Protein AF-A0A7C5GWB3-F1 (afdb_monomer_lite)

Structure (mmCIF, N/CA/C/O backbone):
data_AF-A0A7C5GWB3-F1
#
_entry.id   AF-A0A7C5GWB3-F1
#
loop_
_atom_site.group_PDB
_atom_site.id
_atom_site.type_symbol
_atom_site.label_atom_id
_atom_site.label_alt_id
_atom_site.label_comp_id
_atom_site.label_asym_id
_atom_site.label_entity_id
_atom_site.label_seq_id
_atom_site.pdbx_PDB_ins_code
_atom_site.Cartn_x
_atom_site.Cartn_y
_atom_site.Cartn_z
_atom_site.occupancy
_atom_site.B_iso_or_equiv
_atom_site.auth_seq_id
_atom_site.auth_comp_id
_atom_site.auth_asym_id
_atom_site.auth_atom_id
_atom_site.pdbx_PDB_model_num
ATOM 1 N N . MET A 1 1 ? -1.979 -1.373 -36.677 1.00 34.28 1 MET A N 1
ATOM 2 C CA . MET A 1 1 ? -2.520 -2.738 -36.532 1.00 34.28 1 MET A CA 1
ATOM 3 C C . MET A 1 1 ? -3.359 -2.751 -35.275 1.00 34.28 1 MET A C 1
ATOM 5 O O . MET A 1 1 ? -2.899 -2.307 -34.234 1.00 34.28 1 MET A O 1
ATOM 9 N N . THR A 1 2 ? -4.620 -3.091 -35.471 1.00 42.00 2 THR A N 1
ATOM 10 C CA . THR A 1 2 ? -5.746 -3.051 -34.541 1.00 42.00 2 THR A CA 1
ATOM 11 C C . THR A 1 2 ? -5.564 -3.999 -33.364 1.00 42.00 2 THR A C 1
ATOM 13 O O . THR A 1 2 ? -5.246 -5.168 -33.561 1.00 42.00 2 THR A O 1
ATOM 16 N N . GLY A 1 3 ? -5.823 -3.502 -32.161 1.00 32.62 3 GLY A N 1
ATOM 17 C CA . GLY A 1 3 ? -5.864 -4.296 -30.945 1.00 32.62 3 GLY A CA 1
ATOM 18 C C . GLY A 1 3 ? -6.126 -3.367 -29.777 1.00 32.62 3 GLY A C 1
ATOM 19 O O . GLY A 1 3 ? -5.192 -2.806 -29.211 1.00 32.62 3 GLY A O 1
ATOM 20 N N . GLU A 1 4 ? -7.397 -3.163 -29.445 1.00 40.12 4 GLU A N 1
ATOM 21 C CA . GLU A 1 4 ? -7.792 -2.698 -28.120 1.00 40.12 4 GLU A CA 1
ATOM 22 C C . GLU A 1 4 ? -7.384 -3.776 -27.107 1.00 40.12 4 GLU A C 1
ATOM 24 O O . GLU A 1 4 ? -8.205 -4.533 -26.596 1.00 40.12 4 GLU A O 1
ATOM 29 N N . GLU A 1 5 ? -6.088 -3.893 -26.827 1.00 42.25 5 GLU A N 1
ATOM 30 C CA . GLU A 1 5 ? -5.617 -4.611 -25.653 1.00 42.25 5 GLU A CA 1
ATOM 31 C C . GLU A 1 5 ? -5.923 -3.707 -24.463 1.00 42.25 5 GLU A C 1
ATOM 33 O O . GLU A 1 5 ? -5.093 -2.929 -23.984 1.00 42.25 5 GLU A O 1
ATOM 38 N N . GLY A 1 6 ? -7.196 -3.745 -24.055 1.00 40.97 6 GLY A N 1
ATOM 39 C CA . GLY A 1 6 ? -7.686 -3.106 -22.849 1.00 40.97 6 GLY A CA 1
ATOM 40 C C . GLY A 1 6 ? -6.734 -3.404 -21.700 1.00 40.97 6 GLY A C 1
ATOM 41 O O . GLY A 1 6 ? -6.129 -4.475 -21.654 1.00 40.97 6 GLY A O 1
ATOM 42 N N . ILE A 1 7 ? -6.580 -2.429 -20.797 1.00 45.56 7 ILE A N 1
ATOM 43 C CA . ILE A 1 7 ? -5.765 -2.550 -19.586 1.00 45.56 7 ILE A CA 1
ATOM 44 C C . ILE A 1 7 ? -6.070 -3.920 -18.991 1.00 45.56 7 ILE A C 1
ATOM 46 O O . ILE A 1 7 ? -7.160 -4.125 -18.454 1.00 45.56 7 ILE A O 1
ATOM 50 N N . ARG A 1 8 ? -5.138 -4.868 -19.142 1.00 48.97 8 ARG A N 1
ATOM 51 C CA . ARG A 1 8 ? -5.251 -6.199 -18.562 1.00 48.97 8 ARG A CA 1
ATOM 52 C C . ARG A 1 8 ? -5.040 -5.981 -17.075 1.00 48.97 8 ARG A C 1
ATOM 54 O O . ARG A 1 8 ? -3.934 -6.135 -16.573 1.00 48.97 8 ARG A O 1
ATOM 61 N N . TRP A 1 9 ? -6.083 -5.485 -16.406 1.00 48.50 9 TRP A N 1
ATOM 62 C CA . TRP A 1 9 ? -6.173 -5.398 -14.962 1.00 48.50 9 TRP A CA 1
ATOM 63 C C . TRP A 1 9 ? -5.986 -6.821 -14.491 1.00 48.50 9 TRP A C 1
ATOM 65 O O . TRP A 1 9 ? -6.901 -7.643 -14.557 1.00 48.50 9 TRP A O 1
ATOM 75 N N . SER A 1 10 ? -4.749 -7.155 -14.140 1.00 54.41 10 SER A N 1
ATOM 76 C CA . SER A 1 10 ? -4.493 -8.472 -13.624 1.00 54.41 10 SER A CA 1
ATOM 77 C C . SER A 1 10 ? -5.260 -8.575 -12.320 1.00 54.41 10 SER A C 1
ATOM 79 O O . SER A 1 10 ? -5.262 -7.652 -11.496 1.00 54.41 10 SER A O 1
ATOM 81 N N . TYR A 1 11 ? -5.855 -9.741 -12.112 1.00 58.75 11 TYR A N 1
ATOM 82 C CA . TYR A 1 11 ? -6.334 -10.188 -10.813 1.00 58.75 11 TYR A CA 1
ATOM 83 C C . TYR A 1 11 ? -5.291 -9.958 -9.696 1.00 58.75 11 TYR A C 1
ATOM 85 O O . TYR A 1 11 ? -5.658 -9.900 -8.529 1.00 58.75 11 TYR A O 1
ATOM 93 N N . ASP A 1 12 ? -4.013 -9.754 -10.042 1.00 63.25 12 ASP A N 1
ATOM 94 C CA . ASP A 1 12 ? -2.917 -9.407 -9.135 1.00 63.25 12 ASP A CA 1
ATOM 95 C C . ASP A 1 12 ? -3.083 -8.062 -8.400 1.00 63.25 12 ASP A C 1
ATOM 97 O O . ASP A 1 12 ? -2.538 -7.912 -7.306 1.00 63.25 12 ASP A O 1
ATOM 101 N N . THR A 1 13 ? -3.828 -7.087 -8.940 1.00 75.7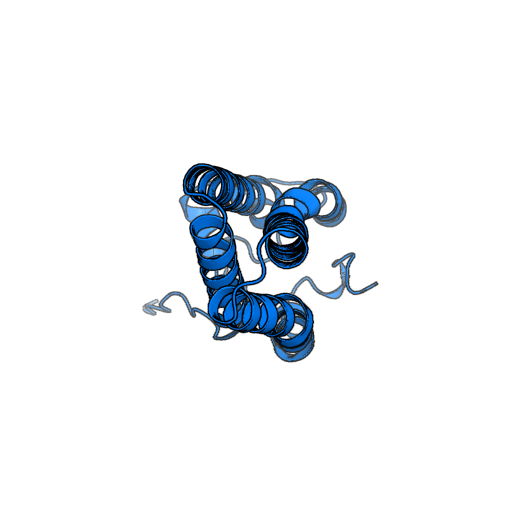5 13 THR A N 1
ATOM 102 C CA . THR A 1 13 ? -4.034 -5.783 -8.269 1.00 75.75 13 THR A CA 1
ATOM 103 C C . THR A 1 13 ? -5.218 -5.810 -7.294 1.00 75.75 13 THR A C 1
ATOM 105 O O . THR A 1 13 ? -5.291 -4.981 -6.386 1.00 75.75 13 THR A O 1
ATOM 108 N N . ILE A 1 14 ? -6.119 -6.793 -7.424 1.00 82.69 14 ILE A N 1
ATOM 109 C CA . ILE A 1 14 ? -7.326 -6.920 -6.590 1.00 82.69 14 ILE A CA 1
ATOM 110 C C . ILE A 1 14 ? -6.976 -7.070 -5.102 1.00 82.69 14 ILE A C 1
ATOM 112 O O . ILE A 1 14 ? -7.526 -6.306 -4.308 1.00 82.69 14 ILE A O 1
ATOM 116 N N . PRO A 1 15 ? -6.048 -7.963 -4.688 1.00 85.88 15 PRO A N 1
ATOM 117 C CA . PRO A 1 15 ? -5.672 -8.085 -3.284 1.00 85.88 15 PRO A CA 1
ATOM 118 C C . PRO A 1 15 ? -5.168 -6.768 -2.698 1.00 85.88 15 PRO A C 1
ATOM 120 O O . PRO A 1 15 ? -5.527 -6.426 -1.579 1.00 85.88 15 PRO A O 1
ATOM 123 N N . HIS A 1 16 ? -4.391 -5.999 -3.464 1.00 86.69 16 HIS A N 1
ATOM 124 C CA . HIS A 1 16 ? -3.860 -4.724 -2.993 1.00 86.69 16 HIS A CA 1
ATOM 125 C C . HIS A 1 16 ? -4.954 -3.662 -2.828 1.00 86.69 16 HIS A C 1
ATOM 127 O O . HIS A 1 16 ? -4.989 -2.990 -1.798 1.00 86.69 16 HIS A O 1
ATOM 133 N N . ILE A 1 17 ? -5.874 -3.543 -3.794 1.00 89.88 17 ILE A N 1
ATOM 134 C CA . ILE A 1 17 ? -7.039 -2.651 -3.671 1.00 89.88 17 ILE A CA 1
ATOM 135 C C . ILE A 1 17 ? -7.867 -3.045 -2.448 1.00 89.88 17 ILE A C 1
ATOM 137 O O . ILE A 1 17 ? -8.231 -2.184 -1.651 1.00 89.88 17 ILE A O 1
ATOM 141 N N . LEU A 1 18 ? -8.110 -4.343 -2.258 1.00 92.00 18 LEU A N 1
ATOM 142 C CA . LEU A 1 18 ? -8.850 -4.848 -1.108 1.00 92.00 18 LEU A CA 1
ATOM 143 C C . LEU A 1 18 ? -8.146 -4.510 0.214 1.00 92.00 18 LEU A C 1
ATOM 145 O O . LEU A 1 18 ? -8.806 -4.062 1.146 1.00 92.00 18 LEU A O 1
ATOM 149 N N . THR A 1 19 ? -6.818 -4.643 0.295 1.00 93.06 19 THR A N 1
ATOM 150 C CA . THR A 1 19 ? -6.039 -4.217 1.470 1.00 93.06 19 THR A CA 1
ATOM 151 C C . THR A 1 19 ? -6.203 -2.728 1.756 1.00 93.06 19 THR A C 1
ATOM 153 O O . THR A 1 19 ? -6.402 -2.359 2.910 1.00 93.06 19 THR A O 1
ATOM 156 N N . VAL A 1 20 ? -6.145 -1.873 0.732 1.00 93.75 20 VAL A N 1
ATOM 157 C CA . VAL A 1 20 ? -6.318 -0.421 0.892 1.00 93.75 20 VAL A CA 1
ATOM 158 C C . VAL A 1 20 ? -7.729 -0.087 1.373 1.00 93.75 20 VAL A C 1
ATOM 160 O O . VAL A 1 20 ? -7.883 0.720 2.285 1.00 93.75 20 VAL A O 1
ATOM 163 N N . LEU A 1 21 ? -8.758 -0.727 0.810 1.00 95.44 21 LEU A N 1
ATOM 164 C CA . LEU A 1 21 ? -10.145 -0.524 1.232 1.00 95.44 21 LEU A CA 1
ATOM 165 C C . LEU A 1 21 ? -10.368 -0.982 2.675 1.00 95.44 21 LEU A C 1
ATOM 167 O O . LEU A 1 21 ? -10.928 -0.234 3.469 1.00 95.44 21 LEU A O 1
ATOM 171 N N . LEU A 1 22 ? -9.882 -2.169 3.041 1.00 95.75 22 LEU A N 1
ATOM 172 C CA . LEU A 1 22 ? -9.967 -2.667 4.415 1.00 95.75 22 LEU A CA 1
ATOM 173 C C . LEU A 1 22 ? -9.203 -1.761 5.388 1.00 95.75 22 LEU A C 1
ATOM 175 O O . LEU A 1 22 ? -9.724 -1.430 6.449 1.00 95.75 22 LEU A O 1
ATOM 179 N N . GLY A 1 23 ? -8.009 -1.299 5.008 1.00 95.50 23 GLY A N 1
ATOM 180 C CA . GLY A 1 23 ? -7.241 -0.331 5.786 1.00 95.50 23 GLY A CA 1
ATOM 181 C C . GLY A 1 23 ? -8.007 0.976 5.990 1.00 95.50 23 GLY A C 1
ATOM 182 O O . GLY A 1 23 ? -8.066 1.484 7.104 1.00 95.50 23 GLY A O 1
ATOM 183 N N . LEU A 1 24 ? -8.668 1.485 4.949 1.00 96.38 24 LEU A N 1
ATOM 184 C CA . LEU A 1 24 ? -9.490 2.690 5.030 1.00 96.38 24 LEU A CA 1
ATOM 185 C C . LEU A 1 24 ? -10.671 2.513 5.995 1.00 96.38 24 LEU A C 1
ATOM 187 O O . LEU A 1 24 ? -10.912 3.390 6.821 1.00 96.38 24 LEU A O 1
ATOM 191 N N . VAL A 1 25 ? -11.359 1.368 5.935 1.00 96.31 25 VAL A N 1
ATOM 192 C CA . VAL A 1 25 ? -12.461 1.036 6.853 1.00 96.31 25 VAL A CA 1
ATOM 193 C C . VAL A 1 25 ? -11.963 0.983 8.299 1.00 96.31 25 VAL A C 1
ATOM 195 O O . VAL A 1 25 ? -12.554 1.636 9.154 1.00 96.31 25 VAL A O 1
ATOM 198 N N . VAL A 1 26 ? -10.847 0.293 8.572 1.00 95.62 26 VAL A N 1
ATOM 199 C CA . VAL A 1 26 ? -10.221 0.255 9.912 1.00 95.62 26 VAL A CA 1
ATOM 200 C C . VAL A 1 26 ? -9.946 1.669 10.430 1.00 95.62 26 VAL A C 1
ATOM 202 O O . VAL A 1 26 ? -10.259 1.986 11.576 1.00 95.62 26 VAL A O 1
ATOM 205 N N . MET A 1 27 ? -9.390 2.535 9.581 1.00 96.25 27 MET A N 1
ATOM 206 C CA . MET A 1 27 ? -9.034 3.902 9.962 1.00 96.25 27 MET A CA 1
ATOM 207 C C . MET A 1 27 ? -10.272 4.758 10.265 1.00 96.25 27 MET A C 1
ATOM 209 O O . MET A 1 27 ? -10.276 5.464 11.271 1.00 96.25 27 MET A O 1
ATOM 213 N N . PHE A 1 28 ? -11.335 4.662 9.457 1.00 95.81 28 PHE A N 1
ATOM 214 C CA . PHE A 1 28 ? -12.597 5.375 9.702 1.00 95.81 28 PHE A CA 1
ATOM 215 C C . PHE A 1 28 ? -13.338 4.879 10.943 1.00 95.81 28 PHE A C 1
ATOM 217 O O . PHE A 1 28 ? -13.888 5.695 11.678 1.00 95.81 28 PHE A O 1
ATOM 224 N N . MET A 1 29 ? -13.325 3.568 11.199 1.00 93.00 29 MET A N 1
ATOM 225 C CA . MET A 1 29 ? -13.916 2.993 12.411 1.00 93.00 29 MET A CA 1
ATOM 226 C C . MET A 1 29 ? -13.207 3.466 13.685 1.00 93.00 29 MET A C 1
ATOM 228 O O . MET A 1 29 ? -13.841 3.571 14.731 1.00 93.00 29 MET A O 1
ATOM 232 N N . GLY A 1 30 ? -11.907 3.768 13.606 1.00 90.12 30 GLY A N 1
ATOM 233 C CA . GLY A 1 30 ? -11.170 4.390 14.705 1.00 90.12 30 GLY A CA 1
ATOM 234 C C . GLY A 1 30 ? -11.523 5.869 14.884 1.00 90.12 30 GLY A C 1
ATOM 235 O O . GLY A 1 30 ? -11.907 6.293 15.976 1.00 90.12 30 GLY A O 1
ATOM 236 N N . HIS A 1 31 ? -11.363 6.669 13.823 1.00 92.75 31 HIS A N 1
ATOM 237 C CA . HIS A 1 31 ? -11.746 8.084 13.796 1.00 92.75 31 HIS A CA 1
ATOM 238 C C . HIS A 1 31 ? -11.762 8.634 12.362 1.00 92.75 31 HIS A C 1
ATOM 240 O O . HIS A 1 31 ? -10.877 8.337 11.559 1.00 92.75 31 HIS A O 1
ATOM 246 N N . GLU A 1 32 ? -12.676 9.553 12.055 1.00 92.69 32 GLU A N 1
ATOM 247 C CA . GLU A 1 32 ? -12.803 10.144 10.713 1.00 92.69 32 GLU A CA 1
ATOM 248 C C . GLU A 1 32 ? -11.519 10.839 10.229 1.00 92.69 32 GLU A C 1
ATOM 250 O O . GLU A 1 32 ? -11.101 10.659 9.084 1.00 92.69 32 GLU A O 1
ATOM 255 N N . LEU A 1 33 ? -10.839 11.573 11.122 1.00 93.31 33 LEU A N 1
ATOM 256 C CA . LEU A 1 33 ? -9.546 12.207 10.814 1.00 93.31 33 LEU A CA 1
ATOM 257 C C . LEU A 1 33 ? -8.472 11.193 10.395 1.00 93.31 33 LEU A C 1
ATOM 259 O O . LEU A 1 33 ? -7.678 11.488 9.503 1.00 93.31 33 LEU A O 1
ATOM 263 N N . TRP A 1 34 ? -8.451 9.998 10.999 1.00 92.62 34 TRP A N 1
ATOM 264 C CA . TRP A 1 34 ? -7.515 8.940 10.616 1.00 92.62 34 TRP A CA 1
ATOM 265 C C . TRP A 1 34 ? -7.841 8.394 9.226 1.00 92.62 34 TRP A C 1
ATOM 267 O O . TRP A 1 34 ? -6.927 8.208 8.423 1.00 92.62 34 TRP A O 1
ATOM 277 N N . GLY A 1 35 ? -9.124 8.205 8.907 1.00 93.44 35 GLY A N 1
ATOM 278 C CA . GLY A 1 35 ? -9.572 7.827 7.563 1.00 93.44 35 GLY A CA 1
ATOM 279 C C . GLY A 1 35 ? -9.173 8.853 6.496 1.00 93.44 35 GLY A C 1
ATOM 280 O O . GLY A 1 35 ? -8.584 8.494 5.472 1.00 93.44 35 GLY A O 1
ATOM 281 N N . ALA A 1 36 ? -9.408 10.141 6.760 1.00 94.94 36 ALA A N 1
ATOM 282 C CA . ALA A 1 36 ? -9.026 11.231 5.860 1.00 94.94 36 ALA A CA 1
ATOM 283 C C . ALA A 1 36 ? -7.502 11.321 5.664 1.00 94.94 36 ALA A C 1
ATOM 285 O O . ALA A 1 36 ? -7.020 11.391 4.531 1.00 94.94 36 ALA A O 1
ATOM 286 N N . PHE A 1 37 ? -6.732 11.248 6.755 1.00 95.19 37 PHE A N 1
ATOM 287 C CA . PHE A 1 37 ? -5.270 11.210 6.702 1.00 95.19 37 PHE A CA 1
ATOM 288 C C . PHE A 1 37 ? -4.764 10.013 5.888 1.00 95.19 37 PHE A C 1
ATOM 290 O O . PHE A 1 37 ? -3.899 10.166 5.025 1.00 95.19 37 PHE A O 1
ATOM 297 N N . TYR A 1 38 ? -5.336 8.828 6.108 1.00 94.88 38 TYR A N 1
ATOM 298 C CA . TYR A 1 38 ? -4.955 7.621 5.386 1.00 94.88 38 TYR A CA 1
ATOM 299 C C . TYR A 1 38 ? -5.207 7.735 3.879 1.00 94.88 38 TYR A C 1
ATOM 301 O O . TYR A 1 38 ? -4.336 7.368 3.091 1.00 94.88 38 TYR A O 1
ATOM 309 N N . MET A 1 39 ? -6.339 8.313 3.461 1.00 94.75 39 MET A N 1
ATOM 310 C CA . MET A 1 39 ? -6.607 8.592 2.043 1.00 94.75 39 MET A CA 1
ATOM 311 C C . MET A 1 39 ? -5.512 9.448 1.405 1.00 94.75 39 MET A C 1
ATOM 313 O O . MET A 1 39 ? -5.027 9.116 0.323 1.00 94.75 39 MET A O 1
ATOM 317 N N . LEU A 1 40 ? -5.081 10.517 2.082 1.00 94.50 40 LEU A N 1
ATOM 318 C CA . LEU A 1 40 ? -4.002 11.373 1.586 1.00 94.50 40 LEU A CA 1
ATOM 319 C C . LEU A 1 40 ? -2.687 10.599 1.457 1.00 94.50 40 LEU A C 1
ATOM 321 O O . LEU A 1 40 ? -1.994 10.732 0.447 1.00 94.50 40 LEU A O 1
ATOM 325 N N . VAL A 1 41 ? -2.366 9.746 2.435 1.00 93.62 41 VAL A N 1
ATOM 326 C CA . VAL A 1 41 ? -1.175 8.885 2.386 1.00 93.62 41 VAL A CA 1
ATOM 327 C C . VAL A 1 41 ? -1.245 7.898 1.221 1.00 93.62 41 VAL A C 1
ATOM 329 O O . VAL A 1 41 ? -0.249 7.708 0.521 1.00 93.62 41 VAL A O 1
ATOM 332 N N . VAL A 1 42 ? -2.405 7.287 0.973 1.00 93.44 42 VAL A N 1
ATOM 333 C CA . VAL A 1 42 ? -2.601 6.361 -0.149 1.00 93.44 42 VAL A CA 1
ATOM 334 C C . VAL A 1 42 ? -2.418 7.086 -1.479 1.00 93.44 42 VAL A C 1
ATOM 336 O O . VAL A 1 42 ? -1.599 6.657 -2.291 1.00 93.44 42 VAL A O 1
ATOM 339 N N . ILE A 1 43 ? -3.108 8.211 -1.683 1.00 93.19 43 ILE A N 1
ATOM 340 C CA . ILE A 1 43 ? -3.018 9.002 -2.919 1.00 93.19 43 ILE A CA 1
ATOM 341 C C . ILE A 1 43 ? -1.573 9.449 -3.152 1.00 93.19 43 ILE A C 1
ATOM 343 O O . ILE A 1 43 ? -1.012 9.209 -4.223 1.00 93.19 43 ILE A O 1
ATOM 347 N N . PHE A 1 44 ? -0.934 10.036 -2.139 1.00 93.31 44 PHE A N 1
ATOM 348 C CA . PHE A 1 44 ? 0.448 10.490 -2.246 1.00 93.31 44 PHE A CA 1
ATOM 349 C C . PHE A 1 44 ? 1.409 9.328 -2.517 1.00 93.31 44 PHE A C 1
ATOM 351 O O . PHE A 1 44 ? 2.263 9.427 -3.398 1.00 93.31 44 PHE A O 1
ATOM 358 N N . GLY A 1 45 ? 1.253 8.205 -1.812 1.00 91.56 45 GLY A N 1
ATOM 359 C CA . GLY A 1 45 ? 2.073 7.012 -2.003 1.00 91.56 45 GLY A CA 1
ATOM 360 C C . GLY A 1 45 ? 1.943 6.431 -3.411 1.00 91.56 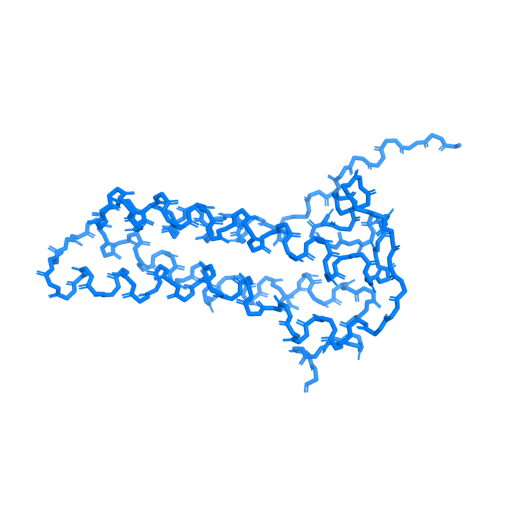45 GLY A C 1
ATOM 361 O O . GLY A 1 45 ? 2.958 6.110 -4.028 1.00 91.56 45 GLY A O 1
ATOM 362 N N . MET A 1 46 ? 0.727 6.385 -3.963 1.00 90.56 46 MET A N 1
ATOM 363 C CA . MET A 1 46 ? 0.472 5.920 -5.330 1.00 90.56 46 MET A CA 1
ATOM 364 C C . MET A 1 46 ? 1.061 6.863 -6.379 1.00 90.56 46 MET A C 1
ATOM 366 O O . MET A 1 46 ? 1.772 6.414 -7.278 1.00 90.56 46 MET A O 1
ATOM 370 N N . LEU A 1 47 ? 0.862 8.176 -6.236 1.00 91.44 47 LEU A N 1
ATOM 371 C CA . LEU A 1 47 ? 1.466 9.168 -7.132 1.00 91.44 47 LEU A CA 1
ATOM 372 C C . LEU A 1 47 ? 2.998 9.118 -7.075 1.00 91.44 47 LEU A C 1
ATOM 374 O O . LEU A 1 47 ? 3.675 9.186 -8.105 1.00 91.44 47 LEU A O 1
ATOM 378 N N . ARG A 1 48 ? 3.573 8.949 -5.879 1.00 90.38 48 ARG A N 1
ATOM 379 C CA . ARG A 1 48 ? 5.018 8.776 -5.683 1.00 90.38 48 ARG A CA 1
ATOM 380 C C . ARG A 1 48 ? 5.515 7.504 -6.370 1.00 90.38 48 ARG A C 1
ATOM 382 O O . ARG A 1 48 ? 6.529 7.547 -7.069 1.00 90.38 48 ARG A O 1
ATOM 389 N N . PHE A 1 49 ? 4.793 6.398 -6.212 1.00 89.31 49 PHE A N 1
ATOM 390 C CA . PHE A 1 49 ? 5.107 5.119 -6.839 1.00 89.31 49 PHE A CA 1
ATOM 391 C C . PHE A 1 49 ? 5.072 5.224 -8.372 1.00 89.31 49 PHE A C 1
ATOM 393 O O . PHE A 1 49 ? 6.039 4.854 -9.045 1.00 89.31 49 PHE A O 1
ATOM 400 N N . TRP A 1 50 ? 4.017 5.813 -8.937 1.00 89.88 50 TRP A N 1
ATOM 401 C CA . TRP A 1 50 ? 3.890 5.999 -10.383 1.00 89.88 50 TRP A CA 1
ATOM 402 C C . TRP A 1 50 ? 4.934 6.955 -10.953 1.00 89.88 50 TRP A C 1
ATOM 404 O O . TRP A 1 50 ? 5.518 6.647 -11.987 1.00 89.88 50 TRP A O 1
ATOM 414 N N . SER A 1 51 ? 5.218 8.072 -10.285 1.00 91.06 51 SER A N 1
ATOM 415 C CA . SER A 1 51 ? 6.163 9.089 -10.775 1.00 91.06 51 SER A CA 1
ATOM 416 C C . SER A 1 51 ? 7.637 8.707 -10.621 1.00 91.06 51 SER A C 1
ATOM 418 O O . SER A 1 51 ? 8.481 9.202 -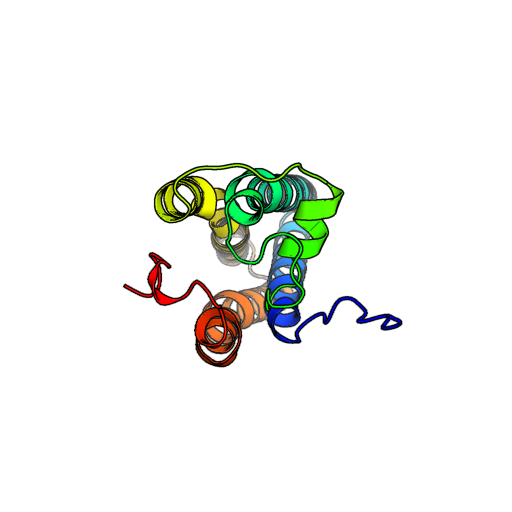11.373 1.00 91.06 51 SER A O 1
ATOM 420 N N . SER A 1 52 ? 7.979 7.870 -9.635 1.00 88.62 52 SER A N 1
ATOM 421 C CA . SER A 1 52 ? 9.380 7.611 -9.254 1.00 88.62 52 SER A CA 1
ATOM 422 C C . SER A 1 52 ? 9.860 6.198 -9.547 1.00 88.62 52 SER A C 1
ATOM 424 O O . SER A 1 52 ? 11.045 6.021 -9.830 1.00 88.62 52 SER A O 1
ATOM 426 N N . ILE A 1 53 ? 8.972 5.207 -9.447 1.00 87.12 53 ILE A N 1
ATOM 427 C CA . ILE A 1 53 ? 9.305 3.798 -9.671 1.00 87.12 53 ILE A CA 1
ATOM 428 C C . ILE A 1 53 ? 8.864 3.388 -11.073 1.00 87.12 53 ILE A C 1
ATOM 430 O O . ILE A 1 53 ? 9.686 2.926 -11.861 1.00 87.12 53 ILE A O 1
ATOM 434 N N . CYS A 1 54 ? 7.586 3.593 -11.409 1.00 87.00 54 CYS A N 1
ATOM 435 C CA . CYS A 1 54 ? 7.044 3.117 -12.684 1.00 87.00 54 CYS A CA 1
ATOM 436 C C . CYS A 1 54 ? 7.677 3.817 -13.897 1.00 87.00 54 CYS A C 1
ATOM 438 O O . CYS A 1 54 ? 7.921 3.154 -14.899 1.00 87.00 54 CYS A O 1
ATOM 440 N N . THR A 1 55 ? 8.029 5.105 -13.791 1.00 89.00 55 THR A N 1
ATOM 441 C CA . THR A 1 55 ? 8.711 5.868 -14.860 1.00 89.00 55 THR A CA 1
ATOM 442 C C . THR A 1 55 ? 10.096 5.339 -15.229 1.00 89.00 55 THR A C 1
ATOM 444 O O . THR A 1 55 ? 10.582 5.651 -16.311 1.00 89.00 55 THR A O 1
ATOM 447 N N . ARG A 1 56 ? 10.730 4.555 -14.347 1.00 87.88 56 ARG A N 1
ATOM 448 C CA . ARG A 1 56 ? 12.062 3.949 -14.537 1.00 87.88 56 ARG A CA 1
ATOM 449 C C . ARG A 1 56 ? 12.004 2.435 -14.747 1.00 87.88 56 ARG A C 1
ATOM 451 O O . ARG A 1 56 ? 13.037 1.780 -14.845 1.00 87.88 56 ARG A O 1
ATOM 458 N N . CYS A 1 57 ? 10.807 1.854 -14.751 1.00 85.00 57 CYS A N 1
ATOM 459 C CA . CYS A 1 57 ? 10.623 0.421 -14.936 1.00 85.00 57 CYS A CA 1
ATOM 460 C C . CYS A 1 57 ? 10.692 0.059 -16.425 1.00 85.00 57 CYS A C 1
ATOM 462 O O . CYS A 1 57 ? 10.179 0.792 -17.268 1.00 85.00 57 CYS A O 1
ATOM 464 N N . ARG A 1 58 ? 11.243 -1.116 -16.757 1.00 83.50 58 ARG A N 1
ATOM 465 C CA . ARG A 1 58 ? 11.260 -1.622 -18.145 1.00 83.50 58 ARG A CA 1
ATOM 466 C C . ARG A 1 58 ? 9.870 -1.897 -18.719 1.00 83.50 58 ARG A C 1
ATOM 468 O O . ARG A 1 58 ? 9.703 -1.885 -19.929 1.00 83.50 58 ARG A O 1
ATOM 475 N N . ALA A 1 59 ? 8.880 -2.127 -17.858 1.00 81.88 59 ALA A N 1
ATOM 476 C CA . ALA A 1 59 ? 7.486 -2.309 -18.259 1.00 81.88 59 ALA A CA 1
ATOM 477 C C . ALA A 1 59 ? 6.706 -0.978 -18.365 1.00 81.88 59 ALA A C 1
ATOM 479 O O . ALA A 1 59 ? 5.474 -0.989 -18.423 1.00 81.88 59 ALA A O 1
ATOM 480 N N . TYR A 1 60 ? 7.388 0.176 -18.359 1.00 83.62 60 TYR A N 1
ATOM 481 C CA . TYR A 1 60 ? 6.768 1.477 -18.621 1.00 83.62 60 TYR A CA 1
ATOM 482 C C . TYR A 1 60 ? 6.083 1.474 -19.993 1.00 83.62 60 TYR A C 1
ATOM 484 O O . TYR A 1 60 ? 6.641 0.966 -20.963 1.00 83.62 60 TYR A O 1
ATOM 492 N N . SER A 1 61 ? 4.866 2.020 -20.078 1.00 84.69 61 SER A N 1
ATOM 493 C CA . SER A 1 61 ? 4.028 2.029 -21.294 1.00 84.69 61 SER A CA 1
ATOM 494 C C . SER A 1 61 ? 3.705 0.651 -21.904 1.00 84.69 61 SER A C 1
ATOM 496 O O . SER A 1 61 ? 3.151 0.582 -22.995 1.00 84.69 61 SER A O 1
ATOM 498 N N . SER A 1 62 ? 4.000 -0.453 -21.203 1.00 80.19 62 SER A N 1
ATOM 499 C CA . SER A 1 62 ? 3.834 -1.813 -21.723 1.00 80.19 62 SER A CA 1
ATOM 500 C C . SER A 1 62 ? 2.701 -2.575 -21.016 1.00 80.19 62 SER A C 1
ATOM 502 O O . SER A 1 62 ? 2.617 -2.532 -19.782 1.00 80.19 62 SER A O 1
ATOM 504 N N . PRO A 1 63 ? 1.880 -3.357 -21.751 1.00 75.38 63 PRO A N 1
ATOM 505 C CA . PRO A 1 63 ? 0.892 -4.267 -21.161 1.00 75.38 63 PRO A CA 1
ATOM 506 C C . PRO A 1 63 ? 1.534 -5.470 -20.453 1.00 75.38 63 PRO A C 1
ATOM 508 O O . PRO A 1 63 ? 0.848 -6.222 -19.768 1.00 75.38 63 PRO A O 1
ATOM 511 N N . SER A 1 64 ? 2.857 -5.637 -20.563 1.00 75.19 64 SER A N 1
ATOM 512 C CA . SER A 1 64 ? 3.612 -6.657 -19.826 1.00 75.19 64 SER A CA 1
ATOM 513 C C . SER A 1 64 ? 3.680 -6.402 -18.315 1.00 75.19 64 SER A C 1
ATOM 515 O O . SER A 1 64 ? 4.110 -7.284 -17.574 1.00 75.19 64 SER A O 1
ATOM 517 N N . CYS A 1 65 ? 3.276 -5.216 -17.839 1.00 77.00 65 CYS A N 1
ATOM 518 C CA . CYS A 1 65 ? 3.216 -4.907 -16.415 1.00 77.00 65 CYS A CA 1
ATOM 519 C C . CYS A 1 65 ? 2.036 -5.646 -15.756 1.00 77.00 65 CYS A C 1
ATOM 521 O O . CYS A 1 65 ? 0.892 -5.267 -16.010 1.00 77.00 65 CYS A O 1
ATOM 523 N N . PRO A 1 66 ? 2.270 -6.609 -14.839 1.00 72.88 66 PRO A N 1
ATOM 524 C CA . PRO A 1 66 ? 1.186 -7.374 -14.215 1.00 72.88 66 PRO A CA 1
ATOM 525 C C . PRO A 1 66 ? 0.206 -6.478 -13.450 1.00 72.88 66 PRO A C 1
ATOM 527 O O . PRO A 1 66 ? -0.992 -6.707 -13.456 1.00 72.88 66 PRO A O 1
ATOM 530 N N . SER A 1 67 ? 0.698 -5.400 -12.836 1.00 75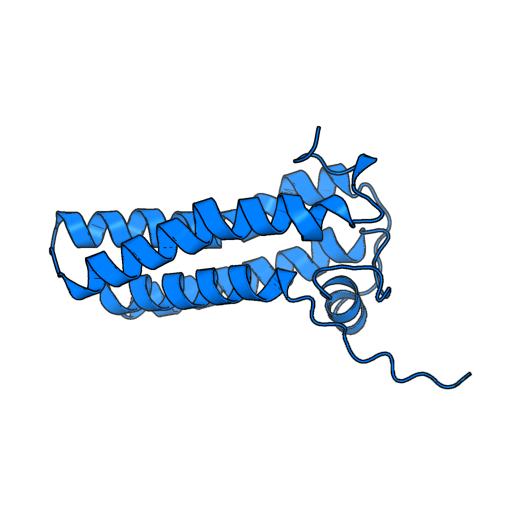.88 67 SER A N 1
ATOM 531 C CA . SER A 1 67 ? -0.148 -4.462 -12.082 1.00 75.88 67 SER A CA 1
ATOM 532 C C . SER A 1 67 ? -0.907 -3.449 -12.951 1.00 75.88 67 SER A C 1
ATOM 534 O O . SER A 1 67 ? -1.761 -2.730 -12.440 1.00 75.88 67 SER A O 1
ATOM 536 N N . GLY A 1 68 ? -0.565 -3.317 -14.238 1.00 78.81 68 GLY A N 1
ATOM 537 C CA . GLY A 1 68 ? -1.093 -2.269 -15.123 1.00 78.81 68 GLY A CA 1
ATOM 538 C C . GLY A 1 68 ? -0.587 -0.846 -14.823 1.00 78.81 68 GLY A C 1
ATOM 539 O O . GLY A 1 68 ? -0.791 0.068 -15.624 1.00 78.81 68 GLY A O 1
ATOM 540 N N . TYR A 1 69 ? 0.145 -0.636 -13.722 1.00 84.00 69 TYR A N 1
ATOM 541 C CA . TYR A 1 69 ? 0.640 0.684 -13.314 1.00 84.00 69 TYR A CA 1
ATOM 542 C C . TYR A 1 69 ? 1.638 1.311 -14.291 1.00 84.00 69 TYR A C 1
ATOM 544 O O . TYR A 1 69 ? 1.768 2.532 -14.319 1.00 84.00 69 TYR A O 1
ATOM 552 N N . GLY A 1 70 ? 2.307 0.509 -15.128 1.00 83.44 70 GLY A N 1
ATOM 553 C CA . GLY A 1 70 ? 3.194 1.014 -16.182 1.00 83.44 70 GLY A CA 1
ATOM 554 C C . GLY A 1 70 ? 2.456 1.844 -17.238 1.00 83.44 70 GLY A C 1
ATOM 555 O O . GLY A 1 70 ? 2.983 2.857 -17.692 1.00 83.44 70 GLY A O 1
ATOM 556 N N . ILE A 1 71 ? 1.218 1.466 -17.577 1.00 85.25 71 ILE A N 1
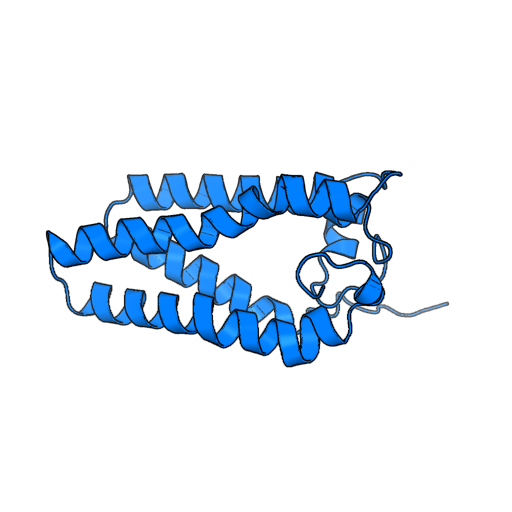ATOM 557 C CA . ILE A 1 71 ? 0.364 2.203 -18.522 1.00 85.25 71 ILE A CA 1
ATOM 558 C C . ILE A 1 71 ? -0.184 3.471 -17.860 1.00 85.25 71 ILE A C 1
ATOM 560 O O . ILE A 1 71 ? -0.164 4.542 -18.463 1.00 85.25 71 ILE A O 1
ATOM 564 N N . ILE A 1 72 ? -0.643 3.367 -16.607 1.00 85.44 72 ILE A N 1
ATOM 565 C CA . ILE A 1 72 ? -1.166 4.516 -15.848 1.00 85.44 72 ILE A CA 1
ATOM 566 C C . ILE A 1 72 ? -0.071 5.571 -15.657 1.00 85.44 72 ILE A C 1
ATOM 568 O O . ILE A 1 72 ? -0.285 6.746 -15.945 1.00 85.44 72 ILE A O 1
ATOM 572 N N . SER A 1 73 ? 1.123 5.144 -15.239 1.00 88.25 73 SER A N 1
ATOM 573 C CA . SER A 1 73 ? 2.291 6.016 -15.100 1.00 88.25 73 SER A CA 1
ATOM 574 C C . SER A 1 73 ? 2.635 6.705 -16.418 1.00 88.25 73 SER A C 1
ATOM 576 O O . SER A 1 73 ? 2.847 7.912 -16.406 1.00 88.25 73 SER A O 1
ATOM 578 N N . ALA A 1 74 ? 2.594 5.994 -17.550 1.00 88.38 74 ALA A N 1
ATOM 579 C CA . ALA A 1 74 ? 2.912 6.574 -18.853 1.00 88.38 74 ALA A CA 1
ATOM 580 C C . ALA A 1 74 ? 1.948 7.673 -19.318 1.00 88.38 74 ALA A C 1
ATOM 582 O O . ALA A 1 74 ? 2.346 8.561 -20.066 1.00 88.38 74 ALA A O 1
ATOM 583 N N . ARG A 1 75 ? 0.696 7.654 -18.848 1.00 88.38 75 ARG A N 1
ATOM 584 C CA . ARG A 1 75 ? -0.284 8.715 -19.135 1.00 88.38 75 ARG A CA 1
ATOM 585 C C . ARG A 1 75 ? -0.097 9.957 -18.265 1.00 88.38 75 ARG A C 1
ATOM 587 O O . ARG A 1 75 ? -0.488 11.042 -18.676 1.00 88.38 75 ARG A O 1
ATOM 594 N N . LEU A 1 76 ? 0.447 9.790 -17.061 1.00 89.00 76 LEU A N 1
ATOM 595 C CA . LEU A 1 76 ? 0.540 10.856 -16.057 1.00 89.00 76 LEU A CA 1
ATOM 596 C C . LEU A 1 76 ? 1.939 11.470 -15.958 1.00 89.00 76 LEU A C 1
ATOM 598 O O . LEU A 1 76 ? 2.076 12.624 -15.559 1.00 89.00 76 LEU A O 1
ATOM 602 N N . PHE A 1 77 ? 2.982 10.706 -16.284 1.00 91.56 77 PHE A N 1
ATOM 603 C CA . PHE A 1 77 ? 4.371 11.101 -16.094 1.00 91.56 77 PHE A CA 1
ATOM 604 C C . PHE A 1 77 ? 5.242 10.666 -17.280 1.00 91.56 77 PHE A C 1
ATOM 606 O O . PHE A 1 77 ? 5.106 9.535 -17.759 1.00 91.56 77 PHE A O 1
ATOM 613 N N . PRO A 1 78 ? 6.191 11.512 -17.720 1.00 89.31 78 PRO A N 1
ATOM 614 C CA . PRO A 1 78 ? 7.152 11.133 -18.748 1.00 89.31 78 PRO A CA 1
ATOM 615 C C . PRO A 1 78 ? 8.108 10.047 -18.238 1.00 89.31 78 PRO A C 1
ATOM 617 O O . PRO A 1 78 ? 8.419 9.984 -17.040 1.00 89.31 78 PRO A O 1
ATOM 620 N N . GLN A 1 79 ? 8.596 9.210 -19.155 1.00 90.56 79 GLN A N 1
ATOM 621 C CA . GLN A 1 79 ? 9.604 8.200 -18.844 1.00 90.56 79 GLN A CA 1
ATOM 622 C C . GLN A 1 79 ? 10.870 8.870 -18.310 1.00 90.56 79 GLN A C 1
ATOM 624 O O . GLN A 1 79 ? 11.257 9.951 -18.754 1.00 90.56 79 GLN A O 1
ATOM 629 N N . ARG A 1 80 ? 11.515 8.230 -17.335 1.00 88.19 80 ARG A N 1
ATOM 630 C CA . ARG A 1 80 ? 12.760 8.714 -16.746 1.00 88.19 80 ARG A CA 1
ATOM 631 C C . ARG A 1 80 ? 13.837 7.662 -16.889 1.00 88.19 80 ARG A C 1
ATOM 633 O O . ARG A 1 80 ? 13.615 6.491 -16.596 1.00 88.19 80 ARG A O 1
ATOM 640 N N . GLU A 1 81 ? 15.024 8.113 -17.250 1.00 81.88 81 GLU A N 1
ATOM 641 C CA . GLU A 1 81 ? 16.220 7.288 -17.200 1.00 81.88 81 GLU A CA 1
ATOM 642 C C . GLU A 1 81 ? 16.726 7.152 -15.753 1.00 81.88 81 GLU A C 1
ATOM 644 O O . GLU A 1 81 ? 16.402 7.950 -14.857 1.00 81.88 81 GLU A O 1
ATOM 649 N N . GLY A 1 82 ? 17.513 6.106 -15.512 1.00 79.12 82 GLY A N 1
ATOM 650 C CA . GLY A 1 82 ? 18.205 5.878 -14.248 1.00 79.12 82 GLY A CA 1
ATOM 651 C C . GLY A 1 82 ? 17.933 4.519 -13.610 1.00 79.12 82 GLY A C 1
ATOM 652 O O . GLY A 1 82 ? 17.152 3.705 -14.092 1.00 79.12 82 GLY A O 1
ATOM 653 N N . ASP A 1 83 ? 18.613 4.296 -12.489 1.00 83.94 83 ASP A N 1
ATOM 654 C CA . ASP A 1 83 ? 18.623 3.023 -11.775 1.00 83.94 83 ASP A CA 1
ATOM 655 C C . ASP A 1 83 ? 17.277 2.740 -11.081 1.00 83.94 83 ASP A C 1
ATOM 657 O O . ASP A 1 83 ? 16.891 3.399 -10.103 1.00 83.94 83 ASP A O 1
ATOM 661 N N . PHE A 1 84 ? 16.569 1.737 -11.605 1.00 83.75 84 PHE A N 1
ATOM 662 C CA . PHE A 1 84 ? 15.319 1.232 -11.050 1.00 83.75 84 PHE A CA 1
ATOM 663 C C . PHE A 1 84 ? 15.499 0.682 -9.632 1.00 83.75 84 PHE A C 1
ATOM 665 O O . PHE A 1 84 ? 14.671 0.988 -8.777 1.00 83.75 84 PHE A O 1
ATOM 672 N N . GLU A 1 85 ? 16.566 -0.072 -9.343 1.00 84.00 85 GLU A N 1
ATOM 673 C CA . GLU A 1 85 ? 16.780 -0.684 -8.027 1.00 84.00 85 GLU A CA 1
ATOM 674 C C . GLU A 1 85 ? 16.897 0.403 -6.955 1.00 84.00 85 GLU A C 1
ATOM 676 O O . GLU A 1 85 ? 16.198 0.376 -5.933 1.00 84.00 85 GLU A O 1
ATOM 681 N N . ARG A 1 86 ? 17.724 1.420 -7.219 1.00 85.19 86 ARG A N 1
ATOM 682 C CA . ARG A 1 86 ? 17.907 2.553 -6.305 1.00 85.19 86 ARG A CA 1
ATOM 683 C C . ARG A 1 86 ? 16.623 3.360 -6.130 1.00 85.19 86 ARG A C 1
ATOM 685 O O . ARG A 1 86 ? 16.289 3.761 -5.011 1.00 85.19 86 ARG A O 1
ATOM 692 N N . ALA A 1 87 ? 15.891 3.605 -7.218 1.00 85.81 87 ALA A N 1
ATOM 693 C CA . ALA A 1 87 ? 14.613 4.309 -7.170 1.00 85.81 87 ALA A CA 1
ATOM 694 C C . ALA A 1 87 ? 13.570 3.532 -6.359 1.00 85.81 87 ALA A C 1
ATOM 696 O O . ALA A 1 87 ? 12.856 4.114 -5.541 1.00 85.81 87 ALA A O 1
ATOM 697 N N . PHE A 1 88 ? 13.519 2.222 -6.553 1.00 85.69 88 PHE A N 1
ATOM 698 C CA . PHE A 1 88 ? 12.581 1.334 -5.903 1.00 85.69 88 PHE A CA 1
ATOM 699 C C . PHE A 1 88 ? 12.860 1.223 -4.398 1.00 85.69 88 PHE A C 1
ATOM 701 O O . PHE A 1 88 ? 11.962 1.503 -3.606 1.00 85.69 88 PHE A O 1
ATOM 708 N N . ARG A 1 89 ? 14.107 0.959 -3.975 1.00 85.56 89 ARG A N 1
ATOM 709 C CA . ARG A 1 89 ? 14.481 0.916 -2.544 1.00 85.56 89 ARG A CA 1
ATOM 710 C C . ARG A 1 89 ? 14.158 2.219 -1.811 1.00 85.56 89 ARG A C 1
ATOM 712 O O . ARG A 1 89 ? 13.687 2.190 -0.680 1.00 85.56 89 ARG A O 1
ATOM 719 N N . ARG A 1 90 ? 14.380 3.369 -2.456 1.00 86.75 90 ARG A N 1
ATOM 720 C CA . ARG A 1 90 ? 14.140 4.682 -1.838 1.00 86.75 90 ARG A CA 1
ATOM 721 C C . ARG A 1 90 ? 12.656 5.027 -1.699 1.00 86.75 90 ARG A C 1
ATOM 723 O O . ARG A 1 90 ? 12.299 5.759 -0.784 1.00 86.75 90 ARG A O 1
ATOM 730 N N . ASN A 1 91 ? 11.808 4.561 -2.616 1.00 87.06 91 ASN A N 1
ATOM 731 C CA . ASN A 1 91 ? 10.406 4.989 -2.688 1.00 87.06 91 ASN A CA 1
ATOM 732 C C . ASN A 1 91 ? 9.404 3.906 -2.279 1.00 87.06 91 ASN A C 1
ATOM 734 O O . ASN A 1 91 ? 8.237 4.234 -2.082 1.00 87.06 91 ASN A O 1
ATOM 738 N N . ILE A 1 92 ? 9.826 2.649 -2.099 1.00 84.38 92 ILE A N 1
ATOM 739 C CA . ILE A 1 92 ? 8.916 1.594 -1.642 1.00 84.38 92 ILE A CA 1
ATOM 740 C C . ILE A 1 92 ? 8.306 1.920 -0.278 1.00 84.38 92 ILE A C 1
ATOM 742 O O . ILE A 1 92 ? 7.136 1.628 -0.055 1.00 84.38 92 ILE A O 1
ATOM 746 N N . ILE A 1 93 ? 9.050 2.613 0.590 1.00 86.88 93 ILE A N 1
ATOM 747 C CA . ILE A 1 93 ? 8.571 3.035 1.911 1.00 86.88 93 ILE A CA 1
ATOM 748 C C . ILE A 1 93 ? 7.232 3.778 1.796 1.00 86.88 93 ILE A C 1
ATOM 750 O O . ILE A 1 93 ? 6.341 3.543 2.604 1.00 86.88 93 ILE A O 1
ATOM 754 N N . SER A 1 94 ? 7.039 4.603 0.760 1.00 85.81 94 SER A N 1
ATOM 755 C CA . SER A 1 94 ? 5.782 5.332 0.543 1.00 85.81 94 SER A CA 1
ATOM 756 C C . SER A 1 94 ? 4.573 4.414 0.336 1.00 85.81 94 SER A C 1
ATOM 758 O O . SER A 1 94 ? 3.473 4.771 0.744 1.00 85.81 94 SER A O 1
ATOM 760 N N . VAL A 1 95 ? 4.769 3.237 -0.263 1.00 85.50 95 VAL A N 1
ATOM 761 C CA . VAL A 1 95 ? 3.714 2.226 -0.421 1.00 85.50 95 VAL A CA 1
ATOM 762 C C . VAL A 1 95 ? 3.598 1.371 0.839 1.00 85.50 95 VAL A C 1
ATOM 764 O O . VAL A 1 95 ? 2.492 1.112 1.297 1.00 85.50 95 VAL A O 1
ATOM 767 N N . SER A 1 96 ? 4.719 0.997 1.463 1.00 86.81 96 SER A N 1
ATOM 768 C CA . SER A 1 96 ? 4.720 0.219 2.709 1.00 86.81 96 SER A CA 1
ATOM 769 C C . SER A 1 96 ? 3.976 0.926 3.847 1.00 86.81 96 SER A C 1
ATOM 771 O O . SER A 1 96 ? 3.281 0.277 4.628 1.00 86.81 96 SER A O 1
ATOM 773 N N . LEU A 1 97 ? 4.064 2.259 3.931 1.00 90.50 97 LEU A N 1
ATOM 774 C CA . LEU A 1 97 ? 3.328 3.053 4.922 1.00 90.50 97 LEU A CA 1
ATOM 775 C C . LEU A 1 97 ? 1.812 2.841 4.843 1.00 90.50 97 LEU A C 1
ATOM 777 O O . LEU A 1 97 ? 1.145 2.854 5.874 1.00 90.50 97 LEU A O 1
ATOM 781 N N . GLN A 1 98 ? 1.274 2.568 3.652 1.00 90.62 98 GLN A N 1
ATOM 782 C CA . GLN A 1 98 ? -0.152 2.296 3.469 1.00 90.62 98 GLN A CA 1
ATOM 783 C C . GLN A 1 98 ? -0.601 1.016 4.192 1.00 90.62 98 GLN A C 1
ATOM 785 O O . GLN A 1 98 ? -1.793 0.827 4.407 1.00 90.62 98 GLN A O 1
ATOM 790 N N . TRP A 1 99 ? 0.326 0.126 4.553 1.00 90.44 99 TRP A N 1
ATOM 791 C CA . TRP A 1 99 ? 0.024 -1.127 5.246 1.00 90.44 99 TRP A CA 1
ATOM 792 C C . TRP A 1 99 ? 0.316 -1.005 6.740 1.00 90.44 99 TRP A C 1
ATOM 794 O O . TRP A 1 99 ? -0.472 -1.444 7.571 1.00 90.44 99 TRP A O 1
ATOM 804 N N . PHE A 1 100 ? 1.431 -0.370 7.099 1.00 93.88 100 PHE A N 1
ATOM 805 C CA . PHE A 1 100 ? 1.818 -0.237 8.502 1.00 93.88 100 PHE A CA 1
ATOM 806 C C . PHE A 1 100 ? 0.951 0.761 9.273 1.00 93.88 100 PHE A C 1
ATOM 808 O O . PHE A 1 100 ? 0.703 0.542 10.455 1.00 93.88 100 PHE A O 1
ATOM 815 N N . ILE A 1 101 ? 0.448 1.821 8.630 1.00 94.75 101 ILE A N 1
ATOM 816 C CA . ILE A 1 101 ? -0.400 2.808 9.313 1.00 94.75 101 ILE A CA 1
ATOM 817 C C . ILE A 1 101 ? -1.711 2.168 9.815 1.00 94.75 101 ILE A C 1
ATOM 819 O O . ILE A 1 101 ? -1.933 2.214 11.027 1.00 94.75 101 ILE A O 1
ATOM 823 N N . PRO A 1 102 ? -2.543 1.508 8.977 1.00 94.88 102 PRO A N 1
ATOM 824 C CA . PRO A 1 102 ? -3.753 0.846 9.471 1.00 94.88 102 PRO A CA 1
ATOM 825 C C . PRO A 1 102 ? -3.456 -0.293 10.445 1.00 94.88 102 PRO A C 1
ATOM 827 O O . PRO A 1 102 ? -4.243 -0.533 11.356 1.00 94.88 102 PRO A O 1
ATOM 830 N N . LEU A 1 103 ? -2.307 -0.967 10.300 1.00 96.12 103 LEU A N 1
ATOM 831 C CA . LEU A 1 103 ? -1.884 -2.014 11.228 1.00 96.12 103 LEU A CA 1
ATOM 832 C C . LEU A 1 103 ? -1.686 -1.468 12.651 1.00 96.12 103 LEU A C 1
ATOM 834 O O . LEU A 1 103 ? -2.223 -2.039 13.600 1.00 96.12 103 LEU A O 1
ATOM 838 N N . ILE A 1 104 ? -0.924 -0.378 12.789 1.00 96.31 104 ILE A N 1
ATOM 839 C CA . ILE A 1 104 ? -0.591 0.232 14.085 1.00 96.31 104 ILE A CA 1
ATOM 840 C C . ILE A 1 104 ? -1.824 0.908 14.685 1.00 96.31 104 ILE A C 1
ATOM 842 O O . ILE A 1 104 ? -2.141 0.687 15.852 1.00 96.31 104 ILE A O 1
ATOM 846 N N . VAL A 1 105 ? -2.537 1.706 13.887 1.00 95.06 105 VAL A N 1
ATOM 847 C CA . VAL A 1 105 ? -3.714 2.448 14.355 1.00 95.06 105 VAL A CA 1
ATOM 848 C C . VAL A 1 105 ? -4.848 1.488 14.719 1.00 95.06 105 VAL A C 1
ATOM 850 O O . VAL A 1 105 ? -5.429 1.621 15.791 1.00 95.06 105 VAL A O 1
ATOM 853 N N . GLY A 1 106 ? -5.116 0.471 13.896 1.00 94.56 106 GLY A N 1
ATOM 854 C CA . GLY A 1 106 ? -6.122 -0.549 14.196 1.00 94.56 106 GLY A CA 1
ATOM 855 C C . GLY A 1 106 ? -5.814 -1.334 15.475 1.00 94.56 106 GLY A C 1
ATOM 856 O O . GLY A 1 106 ? -6.702 -1.508 16.307 1.00 94.56 106 GLY A O 1
ATOM 857 N N . ALA A 1 107 ? -4.551 -1.729 15.687 1.00 95.62 107 ALA A N 1
ATOM 858 C CA . ALA A 1 107 ? -4.130 -2.379 16.931 1.00 95.62 107 ALA A CA 1
ATOM 859 C C . ALA A 1 107 ? -4.327 -1.467 18.149 1.00 95.62 107 ALA A C 1
ATOM 861 O O . ALA A 1 107 ? -4.858 -1.906 19.166 1.00 95.62 107 ALA A O 1
ATOM 862 N N . PHE A 1 108 ? -3.938 -0.192 18.037 1.00 96.25 108 PHE A N 1
ATOM 863 C CA . PHE A 1 108 ? -4.135 0.797 19.093 1.00 96.25 108 PHE A CA 1
ATOM 864 C C . PHE A 1 108 ? -5.619 0.909 19.471 1.00 96.25 108 PHE A C 1
ATOM 866 O O . PHE A 1 108 ? -5.968 0.751 20.639 1.00 96.25 108 PHE A O 1
ATOM 873 N N . TYR A 1 109 ? -6.514 1.090 18.496 1.00 94.38 109 TYR A N 1
ATOM 874 C CA . TYR A 1 109 ? -7.949 1.179 18.778 1.00 94.38 109 TYR A CA 1
ATOM 875 C C . TYR A 1 109 ? -8.518 -0.100 19.393 1.00 94.38 109 TYR A C 1
ATOM 877 O O . TYR A 1 109 ? -9.297 0.002 20.332 1.00 94.38 109 TYR A O 1
ATOM 885 N N . LEU A 1 110 ? -8.091 -1.285 18.953 1.00 95.31 110 LEU A N 1
ATOM 886 C CA . LEU A 1 110 ? -8.545 -2.546 19.549 1.00 95.31 110 LEU A CA 1
ATOM 887 C C . LEU A 1 110 ? -8.117 -2.721 21.010 1.00 95.31 110 LEU A C 1
ATOM 889 O O . LEU A 1 110 ? -8.877 -3.284 21.795 1.00 95.31 110 LEU A O 1
ATOM 893 N N . VAL A 1 111 ? -6.932 -2.231 21.385 1.00 96.25 111 VAL A N 1
ATOM 894 C CA . VAL A 1 111 ? -6.431 -2.298 22.768 1.00 96.25 111 VAL A CA 1
ATOM 895 C C . VAL A 1 111 ? -7.201 -1.350 23.687 1.00 96.25 111 VAL A C 1
ATOM 897 O O . VAL A 1 111 ? -7.544 -1.727 24.805 1.00 96.25 111 VAL A O 1
ATOM 900 N N . PHE A 1 112 ? -7.485 -0.127 23.233 1.00 94.12 112 PHE A N 1
ATOM 901 C CA . PHE A 1 112 ? -8.122 0.893 24.075 1.00 94.12 112 PHE A CA 1
ATOM 902 C C . PHE A 1 112 ? -9.653 0.895 23.998 1.00 94.12 112 PHE A C 1
ATOM 904 O O . PHE A 1 112 ? -10.314 1.359 24.926 1.00 94.12 112 PHE A O 1
ATOM 911 N N . ARG A 1 113 ? -10.230 0.418 22.893 1.00 92.06 113 ARG A N 1
ATOM 912 C CA . ARG A 1 113 ? -11.672 0.413 22.611 1.00 92.06 113 ARG A CA 1
ATOM 913 C C . ARG A 1 113 ? -12.032 -0.831 21.806 1.00 92.06 113 ARG A C 1
ATOM 915 O O . ARG A 1 113 ? -12.277 -0.762 20.603 1.00 92.06 113 ARG A O 1
ATOM 922 N N . PHE A 1 114 ? -12.044 -1.972 22.487 1.00 92.69 114 PHE A N 1
ATOM 923 C CA . PHE A 1 114 ? -12.360 -3.242 21.852 1.00 92.69 114 PHE A CA 1
ATOM 924 C C . PHE A 1 114 ? -13.759 -3.213 21.223 1.00 92.69 114 PHE A C 1
ATOM 926 O O . PHE A 1 114 ? -14.756 -2.972 21.903 1.00 92.69 114 PHE A O 1
ATOM 933 N N . ASP A 1 115 ? -13.813 -3.494 19.925 1.00 94.19 115 ASP A N 1
ATOM 934 C CA . ASP A 1 115 ? -15.038 -3.620 19.150 1.00 94.19 115 ASP A CA 1
ATOM 935 C C . ASP A 1 115 ? -14.941 -4.867 18.266 1.00 94.19 115 ASP A C 1
ATOM 937 O O . ASP A 1 115 ? -13.920 -5.123 17.620 1.00 94.19 115 ASP A O 1
ATOM 941 N N . THR A 1 116 ? -16.002 -5.674 18.261 1.00 95.75 116 THR A N 1
ATOM 942 C CA . THR A 1 116 ? -15.981 -6.983 17.588 1.00 95.75 116 THR A CA 1
ATOM 943 C C . THR A 1 116 ? -15.968 -6.825 16.069 1.00 95.75 116 THR A C 1
ATOM 945 O O . THR A 1 116 ? -15.308 -7.600 15.373 1.00 95.75 116 THR A O 1
ATOM 948 N N . LEU A 1 117 ? -16.653 -5.805 15.543 1.00 96.31 117 LEU A N 1
ATOM 949 C CA . LEU A 1 117 ? -16.654 -5.517 14.112 1.00 96.31 117 LEU A CA 1
ATOM 950 C C . LEU A 1 117 ? -15.282 -4.994 13.668 1.00 96.31 117 LEU A C 1
ATOM 952 O O . LEU A 1 117 ? -14.745 -5.480 12.673 1.00 96.31 117 LEU A O 1
ATOM 956 N N . LEU A 1 118 ? -14.675 -4.082 14.433 1.00 94.38 118 LEU A N 1
ATOM 957 C CA . LEU A 1 118 ? -13.323 -3.581 14.195 1.00 94.38 118 LEU A CA 1
ATOM 958 C C . LEU A 1 118 ? -12.321 -4.731 14.206 1.00 94.38 118 LEU A C 1
ATOM 960 O O . LEU A 1 118 ? -11.466 -4.788 13.328 1.00 94.38 118 LEU A O 1
ATOM 964 N N . LEU A 1 119 ? -12.445 -5.671 15.149 1.00 96.50 119 LEU A N 1
ATOM 965 C CA . LEU A 1 119 ? -11.581 -6.846 15.205 1.00 96.50 119 LEU A CA 1
ATOM 966 C C . LEU A 1 119 ? -11.728 -7.692 13.939 1.00 96.50 119 LEU A C 1
ATOM 968 O O . LEU A 1 119 ? -10.723 -8.058 13.334 1.00 96.50 119 LEU A O 1
ATOM 972 N N . ALA A 1 120 ? -12.960 -7.980 13.513 1.00 97.38 120 ALA A N 1
ATOM 973 C CA . ALA A 1 120 ? -13.212 -8.774 12.314 1.00 97.38 120 ALA A CA 1
ATOM 974 C C . ALA A 1 120 ? -12.620 -8.114 11.054 1.00 97.38 120 ALA A C 1
ATOM 976 O O . ALA A 1 120 ? -11.913 -8.772 10.286 1.00 97.38 120 ALA A O 1
ATOM 977 N N . VAL A 1 121 ? -12.844 -6.808 10.866 1.00 96.44 121 VAL A N 1
ATOM 978 C CA . VAL A 1 121 ? -12.296 -6.056 9.725 1.00 96.44 121 VAL A CA 1
ATOM 979 C C . VAL A 1 121 ? -10.772 -5.955 9.813 1.00 96.44 121 VAL A C 1
ATOM 981 O O . VAL A 1 121 ? -10.087 -6.137 8.807 1.00 96.44 121 VAL A O 1
ATOM 984 N N . TYR A 1 122 ? -10.220 -5.716 11.002 1.00 96.38 122 TYR A N 1
ATOM 985 C CA . TYR A 1 122 ? -8.779 -5.652 11.232 1.00 96.38 122 TYR A CA 1
ATOM 986 C C . TYR A 1 122 ? -8.091 -6.986 10.927 1.00 96.38 122 TYR A C 1
ATOM 988 O O . TYR A 1 122 ? -7.073 -7.014 10.239 1.00 96.38 122 TYR A O 1
ATOM 996 N N . LEU A 1 123 ? -8.662 -8.110 11.365 1.00 97.00 123 LEU A N 1
ATOM 997 C CA . LEU A 1 123 ? -8.141 -9.436 11.035 1.00 97.00 123 LEU A CA 1
ATOM 998 C C . LEU A 1 123 ? -8.213 -9.704 9.529 1.00 97.00 123 LEU A C 1
ATOM 1000 O O . LEU A 1 123 ? -7.236 -10.186 8.955 1.00 97.00 123 LEU A O 1
ATOM 1004 N N . ALA A 1 124 ? -9.315 -9.337 8.868 1.00 96.50 124 ALA A N 1
ATOM 1005 C CA . ALA A 1 124 ? -9.417 -9.426 7.413 1.00 96.50 124 ALA A CA 1
ATOM 1006 C C . ALA A 1 124 ? -8.337 -8.578 6.720 1.00 96.50 124 ALA A C 1
ATOM 1008 O O . ALA A 1 124 ? -7.672 -9.060 5.804 1.00 96.50 124 ALA A O 1
ATOM 1009 N N . PHE A 1 125 ? -8.100 -7.348 7.190 1.00 96.19 125 PHE A N 1
ATOM 1010 C CA . PHE A 1 125 ? -7.022 -6.484 6.710 1.00 96.19 125 PHE A CA 1
ATOM 1011 C C . PHE A 1 125 ? -5.650 -7.153 6.860 1.00 96.19 125 PHE A C 1
ATOM 1013 O O . PHE A 1 125 ? -4.888 -7.200 5.894 1.00 96.19 125 PHE A O 1
ATOM 1020 N N . VAL A 1 126 ? -5.344 -7.706 8.038 1.00 95.88 126 VAL A N 1
ATOM 1021 C CA . VAL A 1 126 ? -4.062 -8.369 8.312 1.00 95.88 126 VAL A CA 1
ATOM 1022 C C . VAL A 1 126 ? -3.872 -9.583 7.404 1.00 95.88 126 VAL A C 1
ATOM 1024 O O . VAL A 1 126 ? -2.825 -9.719 6.772 1.00 95.88 126 VAL A O 1
ATOM 1027 N N . VAL A 1 127 ? -4.884 -10.442 7.282 1.00 95.56 127 VAL A N 1
ATOM 1028 C CA . VAL A 1 127 ? -4.818 -11.638 6.430 1.00 95.56 127 VAL A CA 1
ATOM 1029 C C . VAL A 1 127 ? -4.647 -11.247 4.964 1.00 95.56 127 VAL A C 1
ATOM 1031 O O . VAL A 1 127 ? -3.740 -11.740 4.293 1.00 95.56 127 VAL A O 1
ATOM 1034 N N . VAL A 1 128 ? -5.467 -10.332 4.448 1.00 93.38 128 VAL A N 1
ATOM 1035 C CA . VAL A 1 128 ? -5.375 -9.934 3.039 1.00 93.38 128 VAL A CA 1
ATOM 1036 C C . VAL A 1 128 ? -4.045 -9.229 2.770 1.00 93.38 128 VAL A C 1
ATOM 1038 O O . VAL A 1 128 ? -3.324 -9.614 1.852 1.00 93.38 128 VAL A O 1
ATOM 1041 N N . GLY A 1 129 ? -3.681 -8.242 3.588 1.00 89.38 129 GLY A N 1
ATOM 1042 C CA . GLY A 1 129 ? -2.480 -7.431 3.404 1.00 89.38 129 GLY A CA 1
ATOM 1043 C C . GLY A 1 129 ? -1.178 -8.204 3.587 1.00 89.38 129 GLY A C 1
ATOM 1044 O O . GLY A 1 129 ? -0.285 -8.084 2.759 1.00 89.38 129 GLY A O 1
ATOM 1045 N N . PHE A 1 130 ? -1.057 -9.030 4.626 1.00 91.00 130 PHE A N 1
ATOM 1046 C CA . PHE A 1 130 ? 0.220 -9.659 4.989 1.00 91.00 130 PHE A CA 1
ATOM 1047 C C . PHE A 1 130 ? 0.329 -11.134 4.592 1.00 91.00 130 PHE A C 1
ATOM 1049 O O . PHE A 1 130 ? 1.436 -11.670 4.584 1.00 91.00 130 PHE A O 1
ATOM 1056 N N . VAL A 1 131 ? -0.774 -11.789 4.212 1.00 91.31 131 VAL A N 1
ATOM 1057 C CA . VAL A 1 131 ? -0.760 -13.186 3.745 1.00 91.31 131 VAL A CA 1
ATOM 1058 C C . VAL A 1 131 ? -1.135 -13.272 2.268 1.00 91.31 131 VAL A C 1
ATOM 1060 O O . VAL A 1 131 ? -0.341 -13.765 1.464 1.00 91.31 131 VAL A O 1
ATOM 1063 N N . VAL A 1 132 ? -2.304 -12.751 1.882 1.00 88.62 132 VAL A N 1
ATOM 1064 C CA . VAL A 1 132 ? -2.823 -12.902 0.511 1.00 88.62 132 VAL A CA 1
ATOM 1065 C C . VAL A 1 132 ? -2.011 -12.088 -0.492 1.00 88.62 132 VAL A C 1
ATOM 1067 O O . VAL A 1 132 ? -1.614 -12.639 -1.517 1.00 88.62 132 VAL A O 1
ATOM 1070 N N . VAL A 1 133 ? -1.717 -10.810 -0.220 1.00 85.56 133 VAL A N 1
ATOM 1071 C CA . VAL A 1 133 ? -0.947 -9.977 -1.161 1.00 85.56 133 VAL A CA 1
ATOM 1072 C C . VAL A 1 133 ? 0.463 -10.538 -1.384 1.00 85.56 133 VAL A C 1
ATOM 1074 O O . VAL A 1 133 ? 0.826 -10.721 -2.548 1.00 85.56 133 VAL A O 1
ATOM 1077 N N . PRO A 1 134 ? 1.268 -10.882 -0.355 1.00 82.50 134 PRO A N 1
ATOM 1078 C CA . PRO A 1 134 ? 2.590 -11.462 -0.582 1.00 82.50 134 PRO A CA 1
ATOM 1079 C C . PRO A 1 134 ? 2.532 -12.813 -1.301 1.00 82.50 134 PRO A C 1
ATOM 1081 O O . PRO A 1 134 ? 3.381 -13.080 -2.153 1.00 82.50 134 PRO A O 1
ATOM 1084 N N . ALA A 1 135 ? 1.530 -13.652 -1.013 1.00 83.94 135 ALA A N 1
ATOM 1085 C CA . ALA A 1 135 ? 1.330 -14.916 -1.720 1.00 83.94 135 ALA A CA 1
ATOM 1086 C C . ALA A 1 135 ? 0.992 -14.691 -3.204 1.00 83.94 135 ALA A C 1
ATOM 1088 O O . ALA A 1 135 ? 1.669 -15.235 -4.078 1.00 83.94 135 ALA A O 1
ATOM 1089 N N . ALA A 1 136 ? 0.018 -13.828 -3.505 1.00 80.50 136 ALA A N 1
ATOM 1090 C CA . ALA A 1 136 ? -0.372 -13.480 -4.872 1.00 80.50 136 ALA A CA 1
ATOM 1091 C C . ALA A 1 136 ? 0.790 -12.840 -5.653 1.00 80.50 136 ALA A C 1
ATOM 1093 O O . ALA A 1 136 ? 1.063 -13.210 -6.800 1.00 80.50 136 ALA A O 1
ATOM 1094 N N . ALA A 1 137 ? 1.540 -11.944 -5.003 1.00 75.25 137 ALA A N 1
ATOM 1095 C CA . ALA A 1 137 ? 2.726 -11.322 -5.575 1.00 75.25 137 ALA A CA 1
ATOM 1096 C C . ALA A 1 137 ? 3.810 -12.359 -5.905 1.00 75.25 137 ALA A C 1
ATOM 1098 O O . ALA A 1 137 ? 4.418 -12.279 -6.970 1.00 75.25 137 ALA A O 1
ATOM 1099 N N . ARG A 1 138 ? 4.042 -13.361 -5.049 1.00 72.38 138 ARG A N 1
ATOM 1100 C CA . ARG A 1 138 ? 5.004 -14.441 -5.334 1.00 72.38 138 ARG A CA 1
ATOM 1101 C C . ARG A 1 138 ? 4.547 -15.348 -6.477 1.00 72.38 138 ARG A C 1
ATOM 1103 O O . ARG A 1 138 ? 5.372 -15.712 -7.310 1.00 72.38 138 ARG A O 1
ATOM 1110 N N . MET A 1 139 ? 3.262 -15.698 -6.528 1.00 69.12 139 MET A N 1
ATOM 1111 C CA . MET A 1 139 ? 2.732 -16.675 -7.485 1.00 69.12 139 MET A CA 1
ATOM 1112 C C . MET A 1 139 ? 2.595 -16.130 -8.909 1.00 69.12 139 MET A C 1
ATOM 1114 O O . MET A 1 139 ? 2.920 -16.837 -9.860 1.00 69.12 139 MET A O 1
ATOM 1118 N N . LYS A 1 140 ? 2.092 -14.902 -9.072 1.00 65.88 140 LYS A N 1
ATOM 1119 C CA . LYS A 1 140 ? 1.720 -14.365 -10.391 1.00 65.88 140 LYS A CA 1
ATOM 1120 C C . LYS A 1 140 ? 2.338 -13.002 -10.669 1.00 65.88 140 LYS A C 1
ATOM 1122 O O . LYS A 1 140 ? 2.997 -12.862 -11.695 1.00 65.88 140 LYS A O 1
ATOM 1127 N N . GLY A 1 141 ? 2.248 -12.051 -9.737 1.00 62.75 141 GLY A N 1
ATOM 1128 C CA . GLY A 1 141 ? 2.731 -10.678 -9.943 1.00 62.75 141 GLY A CA 1
ATOM 1129 C C . GLY A 1 141 ? 4.246 -10.574 -10.184 1.00 62.75 141 GLY A C 1
ATOM 1130 O O . GLY A 1 141 ? 4.711 -10.373 -11.302 1.00 62.75 141 GLY A O 1
ATOM 1131 N N .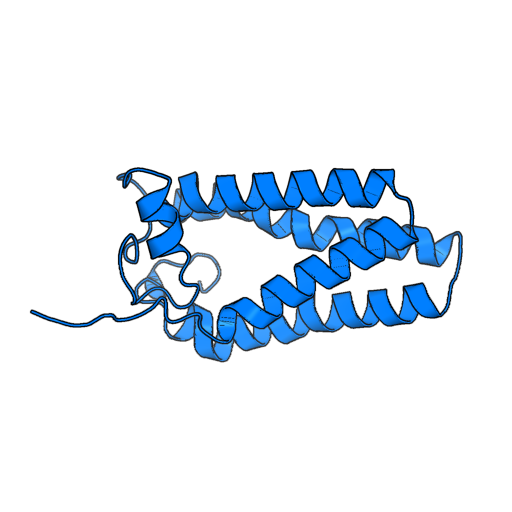 CYS A 1 142 ? 5.058 -10.741 -9.141 1.00 65.12 142 CYS A N 1
ATOM 1132 C CA . CYS A 1 142 ? 6.519 -10.661 -9.234 1.00 65.12 142 CYS A CA 1
ATOM 1133 C C . CYS A 1 142 ? 7.139 -11.839 -10.007 1.00 65.12 142 CYS A C 1
ATOM 1135 O O . CYS A 1 142 ? 8.220 -11.687 -10.577 1.00 65.12 142 CYS A O 1
ATOM 1137 N N . GLY A 1 143 ? 6.474 -12.999 -10.057 1.00 62.16 143 GLY A N 1
ATOM 1138 C CA . GLY A 1 143 ? 6.941 -14.173 -10.807 1.00 62.16 143 GLY A CA 1
ATOM 1139 C C . GLY A 1 143 ? 6.938 -13.977 -12.330 1.00 62.16 143 GLY A C 1
ATOM 1140 O O . GLY A 1 143 ? 7.861 -14.440 -13.013 1.00 62.16 143 GLY A O 1
ATOM 1141 N N . SER A 1 144 ? 5.944 -13.244 -12.843 1.00 65.94 144 SER A N 1
ATOM 1142 C CA . SER A 1 144 ? 5.792 -12.911 -14.268 1.00 65.94 144 SER A CA 1
ATOM 1143 C C . SER A 1 144 ? 6.424 -11.570 -14.662 1.00 65.94 144 SER A C 1
ATOM 1145 O O . SER A 1 144 ? 6.473 -11.241 -15.844 1.00 65.94 144 SER A O 1
ATOM 1147 N N . CYS A 1 145 ? 6.951 -10.808 -13.697 1.00 72.62 145 CYS A N 1
ATOM 1148 C CA . CYS A 1 145 ? 7.559 -9.509 -13.963 1.00 72.62 145 CYS A CA 1
ATOM 1149 C C . CYS A 1 145 ? 8.801 -9.641 -14.874 1.00 72.62 145 CYS A C 1
ATOM 1151 O O . CYS A 1 145 ? 9.740 -10.369 -14.523 1.00 72.62 145 CYS A O 1
ATOM 1153 N N . PRO A 1 146 ? 8.877 -8.893 -15.995 1.00 71.25 146 PRO A N 1
ATOM 1154 C CA . PRO A 1 146 ? 10.022 -8.943 -16.911 1.00 71.25 146 PRO A CA 1
ATOM 1155 C C . PRO A 1 146 ? 11.325 -8.445 -16.265 1.00 71.25 146 PRO A C 1
ATOM 1157 O O . PRO A 1 146 ? 12.413 -8.809 -16.698 1.00 71.25 146 PRO A O 1
ATOM 1160 N N . GLN A 1 147 ? 11.229 -7.656 -15.189 1.00 73.06 147 GLN A N 1
ATOM 1161 C CA . GLN A 1 147 ? 12.365 -7.094 -14.452 1.00 73.06 147 GLN A CA 1
ATOM 1162 C C . GLN A 1 147 ? 12.642 -7.830 -13.123 1.00 73.06 147 GLN A C 1
ATOM 1164 O O . GLN A 1 147 ? 13.324 -7.315 -12.239 1.00 73.06 147 GLN A O 1
ATOM 1169 N N . LYS A 1 148 ? 12.140 -9.065 -12.958 1.00 70.19 148 LYS A N 1
ATOM 1170 C CA . LYS A 1 148 ? 12.280 -9.848 -11.711 1.00 70.19 148 LYS A CA 1
ATOM 1171 C C . LYS A 1 148 ? 13.724 -10.095 -11.256 1.00 70.19 148 LYS A C 1
ATOM 1173 O O . LYS A 1 148 ? 13.945 -10.264 -10.061 1.00 70.19 148 LYS A O 1
ATOM 1178 N N . ALA A 1 149 ? 14.687 -10.135 -12.180 1.00 68.50 149 ALA A N 1
ATOM 1179 C CA . ALA A 1 149 ? 16.107 -10.353 -11.872 1.00 68.50 149 ALA A CA 1
ATOM 1180 C C . ALA A 1 149 ? 16.770 -9.140 -11.190 1.00 68.50 149 ALA A C 1
ATOM 1182 O O . ALA A 1 149 ? 17.742 -9.291 -10.455 1.00 68.50 149 ALA A O 1
ATOM 1183 N N . GLU A 1 150 ? 16.213 -7.948 -11.397 1.00 67.50 150 GLU A N 1
ATOM 1184 C CA . GLU A 1 150 ? 16.708 -6.674 -10.857 1.00 67.50 150 GLU A CA 1
ATOM 1185 C C . GLU A 1 150 ? 15.863 -6.203 -9.660 1.00 67.50 150 GLU A C 1
ATOM 1187 O O . GLU A 1 150 ? 16.057 -5.105 -9.146 1.00 67.50 150 GLU A O 1
ATOM 1192 N N . CYS A 1 151 ? 14.900 -7.016 -9.208 1.00 68.25 151 CYS A N 1
ATOM 1193 C CA . CYS A 1 151 ? 14.005 -6.654 -8.118 1.00 68.25 151 CYS A CA 1
ATOM 1194 C C . CYS A 1 151 ? 14.674 -6.885 -6.749 1.00 68.25 151 CYS A C 1
ATOM 1196 O O . CYS A 1 151 ? 14.948 -8.036 -6.390 1.00 68.25 151 CYS A O 1
ATOM 1198 N N . PRO A 1 152 ? 14.861 -5.836 -5.929 1.00 65.56 152 PRO A N 1
ATOM 1199 C CA . PRO A 1 152 ? 15.535 -5.956 -4.638 1.00 65.56 152 PRO A CA 1
ATOM 1200 C C . PRO A 1 152 ? 14.738 -6.704 -3.556 1.00 65.56 152 PRO A C 1
ATOM 1202 O O . PRO A 1 152 ? 15.308 -6.986 -2.514 1.00 65.56 152 PRO A O 1
ATOM 1205 N N . PHE A 1 153 ? 13.455 -7.033 -3.771 1.00 63.88 153 PHE A N 1
ATOM 1206 C CA . PHE A 1 153 ? 12.678 -7.900 -2.860 1.00 63.88 153 PHE A CA 1
ATOM 1207 C C . PHE A 1 153 ? 12.734 -9.390 -3.213 1.00 63.88 153 PHE A C 1
ATOM 1209 O O . PHE A 1 153 ? 12.139 -10.202 -2.505 1.00 63.88 153 PHE A O 1
ATOM 1216 N N . ARG A 1 154 ? 13.366 -9.751 -4.336 1.00 62.06 154 ARG A N 1
ATOM 1217 C CA . ARG A 1 154 ? 13.536 -11.151 -4.748 1.00 62.06 154 ARG A CA 1
ATOM 1218 C C . ARG A 1 154 ? 14.963 -11.663 -4.538 1.00 62.06 154 ARG A C 1
ATOM 1220 O O . ARG A 1 154 ? 15.124 -12.873 -4.409 1.00 62.06 154 ARG A O 1
ATOM 1227 N N . LYS A 1 155 ? 15.960 -10.773 -4.564 1.00 47.97 155 LYS A N 1
ATOM 1228 C CA . LYS A 1 155 ? 17.310 -11.064 -4.057 1.00 47.97 155 LYS A CA 1
ATOM 1229 C C . LYS A 1 155 ? 17.259 -11.238 -2.546 1.00 47.97 155 LYS A C 1
ATOM 1231 O O . LYS A 1 155 ? 17.985 -12.128 -2.068 1.00 47.97 155 LYS A O 1
#

Radius of gyration: 16.86 Å; chains: 1; bounding box: 35×29×61 Å

Sequence (155 aa):
MTGEEGIRWSYDTIPHILTVLLGLVVMFMGHELWGAFYMLVVIFGMLRFWSSICTRCRAYSSPSCPSGYGIISARLFPQREGDFERAFRRNIISVSLQWFIPLIVGAFYLVFRFDTLLLAVYLAFVVVGFVVVPAAARMKGCGSCPQKAECPFRK

Secondary structure (DSSP, 8-state):
----------GGGHHHHHHHHHHHHHHHHH-HHHHHHHHHHHHHHHHHHHHHTGGGSTTTT-TT-TTSHHHHHHHHS----S-HHHHHHHHHHHHHHHHHHHHHHHHHHHHHS--HHHHHHHHHHHHIIIIIHHHHIIIIIHHH-TTGGG-TTT-

pLDDT: mean 83.55, std 14.52, range [32.62, 97.38]

Foldseek 3Di:
DDDCPDLPQAPLCVLVVLLLVLLLVLQVVLPVVSSVVLVVLQVVLLVLCLAQQLLAAPCQCHSLQNNSSSVVSVVVYHRDHDDNQVSCVVRVVSVVCSLVSSLVSLVVCCVVPNDPVSVVSNVVSCCSVVPVNVVSCVPPRLVSRPCNVSHPVND